Protein AF-A0A7S2MEL2-F1 (afdb_monomer_lite)

Structure (mmCIF, N/CA/C/O backbone):
data_AF-A0A7S2MEL2-F1
#
_entry.id   AF-A0A7S2MEL2-F1
#
loop_
_atom_site.group_PDB
_atom_site.id
_atom_site.type_symbol
_atom_site.label_atom_id
_atom_site.label_alt_id
_atom_site.label_comp_id
_atom_site.label_asym_id
_atom_site.label_entity_id
_atom_site.label_seq_id
_atom_site.pdbx_PDB_ins_code
_atom_site.Cartn_x
_atom_site.Cartn_y
_atom_site.Cartn_z
_atom_site.occupancy
_atom_site.B_iso_or_equiv
_atom_site.auth_seq_id
_atom_site.auth_comp_id
_atom_site.auth_asym_id
_atom_site.auth_atom_id
_atom_site.pdbx_PDB_model_num
ATOM 1 N N . MET A 1 1 ? -8.161 26.810 45.205 1.00 41.50 1 MET A N 1
ATOM 2 C CA . MET A 1 1 ? -8.525 27.181 43.823 1.00 41.50 1 MET A CA 1
ATOM 3 C C . MET A 1 1 ? -8.474 25.906 43.013 1.00 41.50 1 MET A C 1
ATOM 5 O O . MET A 1 1 ? -7.417 25.295 42.938 1.00 41.50 1 MET A O 1
ATOM 9 N N . SER A 1 2 ? -9.648 25.417 42.617 1.00 38.62 2 SER A N 1
ATOM 10 C CA . SER A 1 2 ? -9.821 24.084 42.044 1.00 38.62 2 SER A CA 1
ATOM 11 C C . SER A 1 2 ? -9.332 24.041 40.600 1.00 38.62 2 SER A C 1
ATOM 13 O O . SER A 1 2 ? -9.558 24.975 39.837 1.00 38.62 2 SER A O 1
ATOM 15 N N . SER A 1 3 ? -8.670 22.932 40.288 1.00 46.28 3 SER A N 1
ATOM 16 C CA . SER A 1 3 ? -8.251 22.460 38.971 1.00 46.28 3 SER A CA 1
ATOM 17 C C . SER A 1 3 ? -9.389 22.470 37.943 1.00 46.28 3 SER A C 1
ATOM 19 O O . SER A 1 3 ? -10.530 22.160 38.283 1.00 46.28 3 SER A O 1
ATOM 21 N N . SER A 1 4 ? -9.042 22.737 36.683 1.00 41.25 4 SER A N 1
ATOM 22 C CA . SER A 1 4 ? -9.768 22.215 35.526 1.00 41.25 4 SER A CA 1
ATOM 23 C C . SER A 1 4 ? -8.778 21.972 34.386 1.00 41.25 4 SER A C 1
ATOM 25 O O . SER A 1 4 ? -8.599 22.815 33.511 1.00 41.25 4 SER A O 1
ATOM 27 N N . SER A 1 5 ? -8.107 20.817 34.407 1.00 45.72 5 SER A N 1
ATOM 28 C CA . SER A 1 5 ? -7.562 20.229 33.179 1.00 45.72 5 SER A CA 1
ATOM 29 C C . SER A 1 5 ? -8.739 19.826 32.299 1.00 45.72 5 SER A C 1
ATOM 31 O O . SER A 1 5 ? -9.483 18.909 32.646 1.00 45.72 5 SER A O 1
ATOM 33 N N . ALA A 1 6 ? -8.908 20.517 31.174 1.00 42.31 6 ALA A N 1
ATOM 34 C CA . ALA A 1 6 ? -9.742 20.036 30.088 1.00 42.31 6 ALA A CA 1
ATOM 35 C C . ALA A 1 6 ? -9.120 18.729 29.576 1.00 42.31 6 ALA A C 1
ATOM 37 O O . ALA A 1 6 ? -8.010 18.730 29.049 1.00 42.31 6 ALA A O 1
ATOM 38 N N . LYS A 1 7 ? -9.795 17.604 29.815 1.00 43.16 7 LYS A N 1
ATOM 39 C CA . LYS A 1 7 ? -9.545 16.379 29.061 1.00 43.16 7 LYS A CA 1
ATOM 40 C C . LYS A 1 7 ? -10.184 16.598 27.697 1.00 43.16 7 LYS A C 1
ATOM 42 O O . LYS A 1 7 ? -11.394 16.800 27.638 1.00 43.16 7 LYS A O 1
ATOM 47 N N . GLU A 1 8 ? -9.375 16.610 26.646 1.00 47.72 8 GLU A N 1
ATOM 48 C CA . GLU A 1 8 ? -9.876 16.463 25.283 1.00 47.72 8 GLU A CA 1
ATOM 49 C C . GLU A 1 8 ? -10.659 15.149 25.215 1.00 47.72 8 GLU A C 1
ATOM 51 O O . GLU A 1 8 ? -10.153 14.079 25.560 1.00 47.72 8 GLU A O 1
ATOM 56 N N . GLU A 1 9 ? -11.939 15.254 24.875 1.00 44.69 9 GLU A N 1
ATOM 57 C CA . GLU A 1 9 ? -12.792 14.114 24.570 1.00 44.69 9 GLU A CA 1
ATOM 58 C C . GLU A 1 9 ? -12.298 13.547 23.237 1.00 44.69 9 GLU A C 1
ATOM 60 O O . GLU A 1 9 ? -12.614 14.058 22.164 1.00 44.69 9 GLU A O 1
ATOM 65 N N . GLU A 1 10 ? -11.440 12.534 23.309 1.00 55.59 10 GLU A N 1
ATOM 66 C CA . GLU A 1 10 ? -10.955 11.816 22.138 1.00 55.59 10 GLU A CA 1
ATOM 67 C C . GLU A 1 10 ? -12.157 11.115 21.485 1.00 55.59 10 GLU A C 1
ATOM 69 O O . GLU A 1 10 ? -12.663 10.099 21.966 1.00 55.59 10 GLU A O 1
ATOM 74 N N . SER A 1 11 ? -12.686 11.731 20.424 1.00 60.47 11 SER A N 1
ATOM 75 C CA . SER A 1 11 ? -13.754 11.170 19.601 1.00 60.47 11 SER A CA 1
ATOM 76 C C . SER A 1 11 ? -13.366 9.755 19.181 1.00 60.47 11 SER A C 1
ATOM 78 O O . SER A 1 11 ? -12.344 9.555 18.524 1.00 60.47 11 SER A O 1
ATOM 80 N N . LYS A 1 12 ? -14.183 8.765 19.552 1.00 78.19 12 LYS A N 1
ATOM 81 C CA . LYS A 1 12 ? -13.943 7.356 19.233 1.00 78.19 12 LYS A CA 1
ATOM 82 C C . LYS A 1 12 ? -13.887 7.172 17.710 1.00 78.19 12 LYS A C 1
ATOM 84 O O . LYS A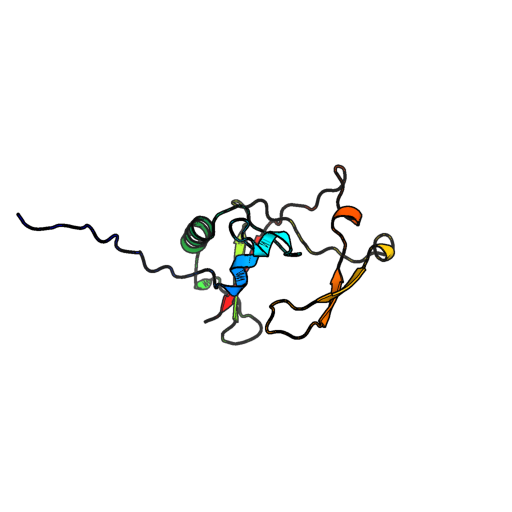 1 12 ? -14.927 7.192 17.054 1.00 78.19 12 LYS A O 1
ATOM 89 N N . LYS A 1 13 ? -12.682 6.996 17.159 1.00 85.44 13 LYS A N 1
ATOM 90 C CA . LYS A 1 13 ? -12.469 6.720 15.731 1.00 85.44 13 LYS A CA 1
ATOM 91 C C . LYS A 1 13 ? -13.051 5.348 15.371 1.00 85.44 13 LYS A C 1
ATOM 93 O O . LYS A 1 13 ? -12.951 4.407 16.159 1.00 85.44 13 LYS A O 1
ATOM 98 N N . ALA A 1 14 ? -13.674 5.245 14.199 1.00 92.31 14 ALA A N 1
ATOM 99 C CA . ALA A 1 14 ? -14.197 3.983 13.677 1.00 92.31 14 ALA A CA 1
ATOM 100 C C . ALA A 1 14 ? -13.072 3.125 13.084 1.00 92.31 14 ALA A C 1
ATOM 102 O O . ALA A 1 14 ? -13.040 1.916 13.297 1.00 92.31 14 ALA A O 1
ATOM 103 N N . LEU A 1 15 ? -12.141 3.768 12.378 1.00 96.19 15 LEU A N 1
ATOM 104 C CA . LEU A 1 15 ? -10.962 3.155 11.782 1.00 96.19 15 LEU A CA 1
ATOM 105 C C . LEU A 1 15 ? -9.695 3.718 12.427 1.00 96.19 15 LEU A C 1
ATOM 107 O O . LEU A 1 15 ? -9.588 4.926 12.643 1.00 96.19 15 LEU A O 1
ATOM 111 N N . VAL A 1 16 ? -8.734 2.842 12.698 1.00 97.19 16 VAL A N 1
ATOM 112 C CA . VAL A 1 16 ? -7.400 3.193 13.198 1.00 97.19 16 VAL A CA 1
ATOM 113 C C . VAL A 1 16 ? -6.346 2.451 12.387 1.00 97.19 16 VAL A C 1
ATOM 115 O O . VAL A 1 16 ? -6.595 1.350 11.891 1.00 97.19 16 VAL A O 1
ATOM 118 N N . VAL A 1 17 ? -5.174 3.053 12.234 1.00 97.75 17 VAL A N 1
ATOM 119 C CA . VAL A 1 17 ? -4.037 2.439 11.556 1.00 97.75 17 VAL A CA 1
ATOM 120 C C . VAL A 1 17 ? -3.350 1.491 12.534 1.00 97.75 17 VAL A C 1
ATOM 122 O O . VAL A 1 17 ? -2.808 1.902 13.558 1.00 97.75 17 VAL A O 1
ATOM 125 N N . ASP A 1 18 ? -3.357 0.201 12.210 1.00 96.75 18 ASP A N 1
ATOM 126 C CA . ASP A 1 18 ? -2.620 -0.801 12.977 1.00 96.75 18 ASP A CA 1
ATOM 127 C C . ASP A 1 18 ? -1.094 -0.584 12.849 1.00 96.75 18 ASP A C 1
ATOM 129 O O . ASP A 1 18 ? -0.620 -0.235 11.760 1.00 96.75 18 ASP A O 1
ATOM 133 N N . PRO A 1 19 ? -0.287 -0.844 13.900 1.00 95.06 19 PRO A N 1
ATOM 134 C CA . PRO A 1 19 ? 1.172 -0.735 13.840 1.00 95.06 19 PRO A CA 1
ATOM 135 C C . PRO A 1 19 ? 1.840 -1.490 12.683 1.00 95.06 19 PRO A C 1
ATOM 137 O O . PRO A 1 19 ? 2.903 -1.084 12.211 1.00 95.06 19 PRO A O 1
ATOM 140 N N . PHE A 1 20 ? 1.228 -2.564 12.177 1.00 92.50 20 PHE A N 1
ATOM 141 C CA . PHE A 1 20 ? 1.687 -3.266 10.979 1.00 92.50 20 PHE A CA 1
ATOM 142 C C . PHE A 1 20 ? 1.763 -2.357 9.743 1.00 92.50 20 PHE A C 1
ATOM 144 O O . PHE A 1 20 ? 2.649 -2.526 8.899 1.00 92.50 20 PHE A O 1
ATOM 151 N N . ALA A 1 21 ? 0.857 -1.384 9.637 1.00 96.25 21 ALA A N 1
ATOM 152 C CA . ALA A 1 21 ? 0.783 -0.438 8.533 1.00 96.25 21 ALA A CA 1
ATOM 153 C C . ALA A 1 21 ? 1.683 0.795 8.728 1.00 96.25 21 ALA A C 1
ATOM 155 O O . ALA A 1 21 ? 1.873 1.543 7.775 1.00 96.25 21 ALA A O 1
ATOM 156 N N . PHE A 1 22 ? 2.316 0.999 9.891 1.00 96.00 22 PHE A N 1
ATOM 157 C CA . PHE A 1 22 ? 3.157 2.185 10.146 1.00 96.00 22 PHE A CA 1
ATOM 158 C C . PHE A 1 22 ? 4.314 2.337 9.153 1.00 96.00 22 PHE A C 1
ATOM 160 O O . PHE A 1 22 ? 4.673 3.451 8.781 1.00 96.00 22 PHE A O 1
ATOM 167 N N . ARG A 1 23 ? 4.851 1.225 8.632 1.00 94.88 23 ARG A N 1
ATOM 168 C CA . ARG A 1 23 ? 5.869 1.239 7.562 1.00 94.88 23 ARG A CA 1
ATOM 169 C C . ARG A 1 23 ? 5.397 1.905 6.261 1.00 94.88 23 ARG A C 1
ATOM 171 O O . ARG A 1 23 ? 6.215 2.181 5.395 1.00 94.88 23 ARG A O 1
ATOM 178 N N . GLN A 1 24 ? 4.097 2.142 6.107 1.00 96.69 24 GLN A N 1
ATOM 179 C CA . GLN A 1 24 ? 3.504 2.826 4.960 1.00 96.69 24 GLN A CA 1
ATOM 180 C C . GLN A 1 24 ? 3.412 4.342 5.151 1.00 96.69 24 GLN A C 1
ATOM 182 O O . GLN A 1 24 ? 2.860 5.007 4.288 1.00 96.69 24 GLN A O 1
ATOM 187 N N . PHE A 1 25 ? 3.928 4.901 6.246 1.00 97.75 25 PHE A N 1
ATOM 188 C CA . PHE A 1 25 ? 3.862 6.334 6.535 1.00 97.75 25 PHE A CA 1
ATOM 189 C C . PHE A 1 25 ? 5.269 6.896 6.712 1.00 97.75 25 PHE A C 1
ATOM 191 O O . PHE A 1 25 ? 6.060 6.362 7.492 1.00 97.75 25 PHE A O 1
ATOM 198 N N . ALA A 1 26 ? 5.579 7.977 5.993 1.00 96.94 26 ALA A N 1
ATOM 199 C CA . ALA A 1 26 ? 6.915 8.573 5.931 1.00 96.94 26 ALA A CA 1
ATOM 200 C C . ALA A 1 26 ? 7.447 9.053 7.294 1.00 96.94 26 ALA A C 1
ATOM 202 O O . ALA A 1 26 ? 8.658 9.148 7.486 1.00 96.94 26 ALA A O 1
ATOM 203 N N . GLU A 1 27 ? 6.557 9.320 8.254 1.00 96.69 27 GLU A N 1
ATOM 204 C CA . GLU A 1 27 ? 6.925 9.679 9.630 1.00 96.69 27 GLU A CA 1
ATOM 205 C C . GLU A 1 27 ? 7.577 8.528 10.420 1.00 96.69 27 GLU A C 1
ATOM 207 O O . GLU A 1 27 ? 8.174 8.761 11.469 1.00 96.69 27 GLU A O 1
ATOM 212 N N . ASN A 1 28 ? 7.509 7.291 9.915 1.00 96.69 28 ASN A N 1
ATOM 213 C CA . ASN A 1 28 ? 8.144 6.125 10.519 1.00 96.69 28 ASN A CA 1
ATOM 214 C C . ASN A 1 28 ? 9.417 5.730 9.764 1.00 96.69 28 ASN A C 1
ATOM 216 O O . ASN A 1 28 ? 9.404 5.551 8.547 1.00 96.69 28 ASN A O 1
ATOM 220 N N . GLU A 1 29 ? 10.507 5.468 10.489 1.00 94.38 29 GLU A N 1
ATOM 221 C CA . GLU A 1 29 ? 11.807 5.090 9.905 1.00 94.38 29 GLU A CA 1
ATOM 222 C C . GLU A 1 29 ? 11.746 3.832 9.022 1.00 94.38 29 GLU A C 1
ATOM 224 O O . GLU A 1 29 ? 12.427 3.758 7.999 1.00 94.38 29 GLU A O 1
ATOM 229 N N . ALA A 1 30 ? 10.880 2.871 9.366 1.00 91.38 30 ALA A N 1
ATOM 230 C CA . ALA A 1 30 ? 10.679 1.640 8.598 1.00 91.38 30 ALA A CA 1
ATOM 231 C C . ALA A 1 30 ? 10.161 1.883 7.165 1.00 91.38 30 ALA A C 1
ATOM 233 O O . ALA A 1 30 ? 10.283 1.002 6.314 1.00 91.38 30 ALA A O 1
ATOM 234 N N . SER A 1 31 ? 9.608 3.067 6.879 1.00 94.12 31 SER A N 1
ATOM 235 C CA . SER A 1 31 ? 9.138 3.431 5.538 1.00 94.12 31 SER A CA 1
ATOM 236 C C . SER A 1 31 ? 10.267 3.619 4.526 1.00 94.12 31 SER A C 1
ATOM 238 O O . SER A 1 31 ? 10.066 3.383 3.337 1.00 94.12 31 SER A O 1
ATOM 240 N N . LYS A 1 32 ? 11.483 3.964 4.975 1.00 92.19 32 LYS A N 1
ATOM 241 C CA . LYS A 1 32 ? 12.631 4.231 4.088 1.00 92.19 32 LYS A CA 1
ATOM 242 C C . LYS A 1 32 ? 13.045 3.018 3.258 1.00 92.19 32 LYS A C 1
ATOM 244 O O . LYS A 1 32 ? 13.583 3.181 2.167 1.00 92.19 32 LYS A O 1
ATOM 249 N N . SER A 1 33 ? 12.809 1.816 3.776 1.00 87.88 33 SER A N 1
ATOM 250 C CA . SER A 1 33 ? 13.081 0.551 3.089 1.00 87.88 33 SER A CA 1
ATOM 251 C C . SER A 1 33 ? 11.813 -0.159 2.616 1.00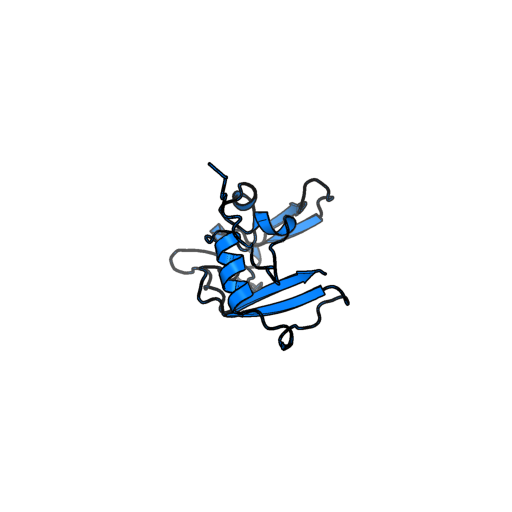 87.88 33 SER A C 1
ATOM 253 O O . SER A 1 33 ? 11.897 -1.296 2.162 1.00 87.88 33 SER A O 1
ATOM 255 N N . TYR A 1 34 ? 10.635 0.459 2.742 1.00 91.00 34 TYR A N 1
ATOM 256 C CA . TYR A 1 34 ? 9.387 -0.170 2.330 1.00 91.00 34 TYR A CA 1
ATOM 257 C C . TYR A 1 34 ? 9.206 -0.062 0.812 1.00 91.00 34 TYR A C 1
ATOM 259 O O . TYR A 1 34 ? 9.133 1.030 0.258 1.00 91.00 34 TYR A O 1
ATOM 267 N N . GLY A 1 35 ? 9.113 -1.207 0.131 1.00 86.62 35 GLY A N 1
ATOM 268 C CA . GLY A 1 35 ? 8.939 -1.262 -1.327 1.00 86.62 35 GLY A CA 1
ATOM 269 C C . GLY A 1 35 ? 7.512 -0.987 -1.822 1.00 86.62 35 GLY A C 1
ATOM 270 O O . GLY A 1 35 ? 7.278 -0.981 -3.028 1.00 86.62 35 GLY A O 1
ATOM 271 N N . GLY A 1 36 ? 6.550 -0.809 -0.911 1.00 91.38 36 GLY A N 1
ATOM 272 C CA . GLY A 1 36 ? 5.149 -0.553 -1.242 1.00 91.38 36 GLY A CA 1
ATOM 273 C C . GLY A 1 36 ? 4.786 0.934 -1.259 1.00 91.38 36 GLY A C 1
ATOM 274 O O . GLY A 1 36 ? 5.634 1.813 -1.377 1.00 91.38 36 GLY A O 1
ATOM 275 N N . THR A 1 37 ? 3.489 1.219 -1.140 1.00 94.56 37 THR A N 1
ATOM 276 C CA . THR A 1 37 ? 2.974 2.591 -1.045 1.00 94.56 37 THR A CA 1
ATOM 277 C C . THR A 1 37 ? 3.381 3.227 0.281 1.00 94.56 37 THR A C 1
ATOM 279 O O . THR A 1 37 ? 3.060 2.682 1.340 1.00 94.56 37 THR A O 1
ATOM 282 N N . VAL A 1 38 ? 4.047 4.381 0.208 1.00 96.00 38 VAL A N 1
ATOM 283 C CA . VAL A 1 38 ? 4.390 5.225 1.358 1.00 96.00 38 VAL A CA 1
ATOM 284 C C . VAL A 1 38 ? 3.634 6.544 1.240 1.00 96.00 38 VAL A C 1
ATOM 286 O O . VAL A 1 38 ? 3.770 7.244 0.241 1.00 96.00 38 VAL A O 1
ATOM 289 N N . PHE A 1 39 ? 2.844 6.869 2.255 1.00 97.06 39 PHE A N 1
ATOM 290 C CA . PHE A 1 39 ? 2.113 8.120 2.384 1.00 97.06 39 PHE A CA 1
ATOM 291 C C . PHE A 1 39 ? 2.991 9.190 3.029 1.00 97.06 39 PHE A C 1
ATOM 293 O O . PHE A 1 39 ? 3.747 8.919 3.965 1.00 97.06 39 PHE A O 1
ATOM 300 N N . THR A 1 40 ? 2.870 10.415 2.527 1.00 96.25 40 THR A N 1
ATOM 301 C CA . THR A 1 40 ? 3.540 11.602 3.074 1.00 96.25 40 THR A CA 1
ATOM 302 C C . THR A 1 40 ? 2.747 12.247 4.213 1.00 96.25 40 THR A C 1
ATOM 304 O O . THR A 1 40 ? 3.341 12.908 5.063 1.00 96.25 40 THR A O 1
ATOM 307 N N . ASN A 1 41 ? 1.429 12.026 4.262 1.00 95.69 41 ASN A N 1
ATOM 308 C CA . ASN A 1 41 ? 0.561 12.412 5.374 1.00 95.69 41 ASN A CA 1
ATOM 309 C C . ASN A 1 41 ? 0.984 11.713 6.678 1.00 95.69 41 ASN A C 1
ATOM 311 O O . ASN A 1 41 ? 1.506 10.595 6.651 1.00 95.69 41 ASN A O 1
ATOM 315 N N . THR A 1 42 ? 0.693 12.341 7.819 1.00 97.62 42 THR A N 1
ATOM 316 C CA . THR A 1 42 ? 0.798 11.660 9.117 1.00 97.62 42 THR A CA 1
ATOM 317 C C . THR A 1 42 ? -0.310 10.616 9.258 1.00 97.62 42 THR A C 1
ATOM 319 O O . THR A 1 42 ? -1.361 10.710 8.614 1.00 97.62 42 THR A O 1
ATOM 322 N N . ILE A 1 43 ? -0.108 9.626 10.126 1.00 98.00 43 ILE A N 1
ATOM 323 C CA . ILE A 1 43 ? -1.134 8.646 10.493 1.00 98.00 43 ILE A CA 1
ATOM 324 C C . ILE A 1 43 ? -2.372 9.362 11.040 1.00 98.00 43 ILE A C 1
ATOM 326 O O . ILE A 1 43 ? -3.489 9.004 10.677 1.00 98.00 43 ILE A O 1
ATOM 330 N N . ALA A 1 44 ? -2.189 10.395 11.868 1.00 97.25 44 ALA A N 1
ATOM 331 C CA . ALA A 1 44 ? -3.297 11.141 12.457 1.00 97.25 44 ALA A CA 1
ATOM 332 C C . ALA A 1 44 ? -4.163 11.829 11.387 1.00 97.25 44 ALA A C 1
ATOM 334 O O . ALA A 1 44 ? -5.384 11.657 11.406 1.00 97.25 44 ALA A O 1
ATOM 335 N N . ASP A 1 45 ? -3.534 12.527 10.433 1.00 97.38 45 ASP A N 1
ATOM 336 C CA . ASP A 1 45 ? -4.233 13.192 9.324 1.00 97.38 45 ASP A CA 1
ATOM 337 C C . ASP A 1 45 ? -4.932 12.170 8.419 1.00 97.38 45 ASP A C 1
ATOM 339 O O . ASP A 1 45 ? -6.068 12.366 7.987 1.00 97.38 45 ASP A O 1
ATOM 343 N N . PHE A 1 46 ? -4.259 11.050 8.137 1.00 97.69 46 PHE A N 1
ATOM 344 C CA . PHE A 1 46 ? -4.819 9.976 7.324 1.00 97.69 46 PHE A CA 1
ATOM 345 C C . PHE A 1 46 ? -6.057 9.366 7.986 1.00 97.69 46 PHE A C 1
ATOM 347 O O . PHE A 1 46 ? -7.095 9.225 7.342 1.00 97.69 46 PHE A O 1
ATOM 354 N N . GLU A 1 47 ? -5.981 9.048 9.280 1.00 97.69 47 GLU A N 1
ATOM 355 C CA . GLU A 1 47 ? -7.122 8.548 10.044 1.00 97.69 47 GLU A CA 1
ATOM 356 C C . GLU A 1 47 ? -8.277 9.547 10.054 1.00 97.69 47 GLU A C 1
ATOM 358 O O . GLU A 1 47 ? -9.417 9.130 9.872 1.00 97.69 47 GLU A O 1
ATOM 363 N N . GLU A 1 48 ? -8.017 10.840 10.254 1.00 97.50 48 GLU A N 1
ATOM 364 C CA . GLU A 1 48 ? -9.060 11.870 10.248 1.00 97.50 48 GLU A CA 1
ATOM 365 C C . GLU A 1 48 ? -9.805 11.903 8.906 1.00 97.50 48 GLU A C 1
ATOM 367 O O . GLU A 1 48 ? -11.033 11.778 8.875 1.00 97.50 48 GLU A O 1
ATOM 372 N N . ILE A 1 49 ? -9.067 11.982 7.794 1.00 96.75 49 ILE A N 1
ATOM 373 C CA . ILE A 1 49 ? -9.640 12.044 6.442 1.00 96.75 49 ILE A CA 1
ATOM 374 C C . ILE A 1 49 ? -10.419 10.767 6.111 1.00 96.75 49 ILE A C 1
ATOM 376 O O . ILE A 1 49 ? -11.526 10.832 5.568 1.00 96.75 49 ILE A O 1
ATOM 380 N N . VAL A 1 50 ? -9.863 9.599 6.441 1.00 97.06 50 VAL A N 1
ATOM 381 C CA . VAL A 1 50 ? -10.497 8.304 6.170 1.00 97.06 50 VAL A CA 1
ATOM 382 C C . VAL A 1 50 ? -11.755 8.118 7.015 1.00 97.06 50 VAL A C 1
ATOM 384 O O . VAL A 1 50 ? -12.782 7.700 6.482 1.00 97.06 50 VAL A O 1
ATOM 387 N N . ASN A 1 51 ? -11.719 8.460 8.307 1.00 97.38 51 ASN A N 1
ATOM 388 C CA . ASN A 1 51 ? -12.892 8.362 9.179 1.00 97.38 51 ASN A CA 1
ATOM 389 C C . ASN A 1 51 ? -14.001 9.332 8.759 1.00 97.38 51 ASN A C 1
ATOM 391 O O . ASN A 1 51 ? -15.171 8.971 8.841 1.00 97.38 51 ASN A O 1
ATOM 395 N N . ALA A 1 52 ? -13.661 10.526 8.263 1.00 96.75 52 ALA A N 1
ATOM 396 C CA . ALA A 1 52 ? -14.647 11.478 7.751 1.00 96.75 52 ALA A CA 1
ATOM 397 C C . ALA A 1 52 ? -15.400 10.961 6.509 1.00 96.75 52 ALA A C 1
ATOM 399 O O . ALA A 1 52 ? -16.529 11.379 6.252 1.00 96.75 52 ALA A O 1
ATOM 400 N N . GLN A 1 53 ? -14.790 10.053 5.742 1.00 96.00 53 GLN A N 1
ATOM 401 C CA . GLN A 1 53 ? -15.391 9.423 4.562 1.00 96.00 53 GLN A CA 1
ATOM 402 C C . GLN A 1 53 ? -15.980 8.035 4.842 1.00 96.00 53 GLN A C 1
ATOM 404 O O . GLN A 1 53 ? -16.644 7.474 3.966 1.00 96.00 53 GLN A O 1
ATOM 409 N N . TYR A 1 54 ? -15.725 7.471 6.026 1.00 96.56 54 TYR A N 1
ATOM 410 C CA . TYR A 1 54 ? -16.069 6.095 6.354 1.00 96.56 54 TYR A CA 1
ATOM 411 C C . TYR A 1 54 ? -17.581 5.856 6.325 1.00 96.56 54 TYR A C 1
ATOM 413 O O . TYR A 1 54 ? -18.370 6.601 6.903 1.00 96.56 54 TYR A O 1
ATOM 421 N N . ASP A 1 55 ? -17.972 4.776 5.653 1.00 95.25 55 ASP A N 1
ATOM 422 C CA . ASP A 1 55 ? -19.358 4.349 5.508 1.00 95.25 55 ASP A CA 1
ATOM 423 C C . ASP A 1 55 ? -19.404 2.821 5.549 1.00 95.25 55 ASP A C 1
ATOM 425 O O . ASP A 1 55 ? -19.003 2.143 4.600 1.00 95.25 55 ASP A O 1
ATOM 429 N N . GLU A 1 56 ? -19.897 2.282 6.664 1.00 94.88 56 GLU A N 1
ATOM 430 C CA . GLU A 1 56 ? -19.976 0.839 6.909 1.00 94.88 56 GLU A CA 1
ATOM 431 C C . GLU A 1 56 ? -20.787 0.107 5.824 1.00 94.88 56 GLU A C 1
ATOM 433 O O . GLU A 1 56 ? -20.487 -1.038 5.491 1.00 94.88 56 GLU A O 1
ATOM 438 N N . SER A 1 57 ? -21.764 0.774 5.195 1.00 96.62 57 SER A N 1
ATOM 439 C CA . SER A 1 57 ? -22.584 0.172 4.135 1.00 96.62 57 SER A CA 1
ATOM 440 C C . SER A 1 57 ? -21.827 -0.067 2.822 1.00 96.62 57 SER A C 1
ATOM 442 O O . SER A 1 57 ? -22.304 -0.809 1.962 1.00 96.62 57 SER A O 1
ATOM 444 N N . LYS A 1 58 ? -20.646 0.544 2.655 1.00 96.81 58 LYS A N 1
ATOM 445 C CA . LYS A 1 58 ? -19.794 0.407 1.463 1.00 96.81 58 LYS A CA 1
ATOM 446 C C . LYS A 1 58 ? -18.697 -0.641 1.618 1.00 96.81 58 LYS A C 1
ATOM 448 O O . LYS A 1 58 ? -17.960 -0.877 0.655 1.00 96.81 58 LYS A O 1
ATOM 453 N N . LEU A 1 59 ? -18.586 -1.267 2.790 1.00 97.38 59 LEU A N 1
ATOM 454 C CA . LEU A 1 59 ? -17.620 -2.331 3.024 1.00 97.38 59 LEU A CA 1
ATOM 455 C C . LEU A 1 59 ? -17.840 -3.498 2.062 1.00 97.38 59 LEU A C 1
ATOM 457 O O . LEU A 1 59 ? -18.962 -3.958 1.860 1.00 97.38 59 LEU A O 1
ATOM 461 N N . GLN A 1 60 ? -16.743 -3.987 1.494 1.00 98.19 60 GLN A N 1
ATOM 462 C CA . GLN A 1 60 ? -16.723 -5.210 0.701 1.00 98.19 60 GLN A CA 1
ATOM 463 C C . GLN A 1 60 ? -16.119 -6.349 1.518 1.00 98.19 60 GLN A C 1
ATOM 465 O O . GLN A 1 60 ? -15.210 -6.141 2.328 1.00 98.19 60 GLN A O 1
ATOM 470 N N . ASP A 1 61 ? -16.619 -7.561 1.294 1.00 98.19 61 ASP A N 1
ATOM 471 C CA . ASP A 1 61 ? -16.065 -8.759 1.913 1.00 98.19 61 ASP A CA 1
ATOM 472 C C . ASP A 1 61 ? -14.666 -9.051 1.361 1.00 98.19 61 ASP A C 1
ATOM 474 O O . ASP A 1 61 ? -14.454 -9.104 0.148 1.00 98.19 61 ASP A O 1
ATOM 478 N N . GLY A 1 62 ? -13.708 -9.242 2.268 1.00 97.69 62 GLY A N 1
ATOM 479 C CA . GLY A 1 62 ? -12.381 -9.744 1.946 1.00 97.69 62 GLY A CA 1
ATOM 480 C C . GLY A 1 62 ? -12.336 -11.270 1.928 1.00 97.69 62 GLY A C 1
ATOM 481 O O . GLY A 1 62 ? -13.343 -11.967 1.817 1.00 97.69 62 GLY A O 1
ATOM 482 N N . TYR A 1 63 ? -11.134 -11.818 2.077 1.00 97.31 63 TYR A N 1
ATOM 483 C CA . TYR A 1 63 ? -10.907 -13.266 1.982 1.00 97.31 63 TYR A CA 1
ATOM 484 C C . TYR A 1 63 ? -11.445 -14.084 3.174 1.00 97.31 63 TYR A C 1
ATOM 486 O O . TYR A 1 63 ? -11.470 -15.313 3.113 1.00 97.31 63 TYR A O 1
ATOM 494 N N . ALA A 1 64 ? -11.823 -13.428 4.274 1.00 97.50 64 ALA A N 1
ATOM 495 C CA . ALA A 1 64 ? -12.276 -14.055 5.513 1.00 97.50 64 ALA A CA 1
ATOM 496 C C . ALA A 1 64 ? -13.308 -13.159 6.223 1.00 97.50 64 ALA A C 1
ATOM 498 O O . ALA A 1 64 ? -13.322 -11.955 5.975 1.00 97.50 64 ALA A O 1
ATOM 499 N N . PRO A 1 65 ? -14.131 -13.692 7.150 1.00 96.81 65 PRO A N 1
ATOM 500 C CA . PRO A 1 65 ? -15.174 -12.908 7.823 1.00 96.81 65 PRO A CA 1
ATOM 501 C C . PRO A 1 65 ? -14.674 -11.655 8.560 1.00 96.81 65 PRO A C 1
ATOM 503 O O . PRO A 1 65 ? -15.410 -10.676 8.650 1.00 96.81 65 PRO A O 1
ATOM 506 N N . PHE A 1 66 ? -13.432 -11.684 9.054 1.00 96.31 66 PHE A N 1
ATOM 507 C CA . PHE A 1 66 ? -12.777 -10.575 9.760 1.00 96.31 66 PHE A CA 1
ATOM 508 C C . PHE A 1 66 ? -12.049 -9.591 8.829 1.00 96.31 66 PHE A C 1
ATOM 510 O O . PHE A 1 66 ? -11.526 -8.592 9.306 1.00 96.31 66 PHE A O 1
ATOM 517 N N . CYS A 1 67 ? -11.958 -9.881 7.526 1.00 98.19 67 CYS A N 1
ATOM 518 C CA . CYS A 1 67 ? -11.256 -9.058 6.544 1.00 98.19 67 CYS A CA 1
ATOM 519 C C . CYS A 1 67 ? -12.278 -8.298 5.697 1.00 98.19 67 CYS A C 1
ATOM 521 O O . CYS A 1 67 ? -13.122 -8.918 5.045 1.00 98.19 67 CYS A O 1
ATOM 523 N N . LYS A 1 68 ? -12.203 -6.966 5.701 1.00 98.25 68 LYS A N 1
ATOM 524 C CA . LYS A 1 68 ? -13.058 -6.084 4.896 1.00 98.25 68 LYS A CA 1
ATOM 525 C C . LYS A 1 68 ? -12.211 -5.149 4.045 1.00 98.25 68 LYS A C 1
ATOM 527 O O . LYS A 1 68 ? -11.075 -4.850 4.395 1.00 98.25 68 LYS A O 1
ATOM 532 N N . HIS A 1 69 ? -12.790 -4.673 2.953 1.00 98.50 69 HIS A N 1
ATOM 533 C CA . HIS A 1 69 ? -12.186 -3.668 2.087 1.00 98.50 69 HIS A CA 1
ATOM 534 C C . HIS A 1 69 ? -13.058 -2.419 2.052 1.00 98.50 69 HIS A C 1
ATOM 536 O O . HIS A 1 69 ? -14.283 -2.510 1.924 1.00 98.50 69 HIS A O 1
ATOM 542 N N . PHE A 1 70 ? -12.425 -1.253 2.133 1.00 98.25 70 PHE A N 1
ATOM 543 C CA . PHE A 1 70 ? -13.075 0.035 1.941 1.00 98.25 70 PHE A CA 1
ATOM 544 C C . PHE A 1 70 ? -12.323 0.831 0.876 1.00 98.25 70 PHE A C 1
ATOM 546 O O . PHE A 1 70 ? -11.186 1.254 1.080 1.00 98.25 70 PHE A O 1
ATOM 553 N N . PHE A 1 71 ? -12.961 1.016 -0.279 1.00 98.12 71 PHE A N 1
ATOM 554 C CA . PHE A 1 71 ? -12.376 1.736 -1.405 1.00 98.12 71 PHE A CA 1
ATOM 555 C C . PHE A 1 71 ? -12.737 3.216 -1.326 1.00 98.12 71 PHE A C 1
ATOM 557 O O . PHE A 1 71 ? -13.914 3.577 -1.387 1.00 98.12 71 PHE A O 1
ATOM 564 N N . ILE A 1 72 ? -11.722 4.073 -1.258 1.00 97.25 72 ILE A N 1
ATOM 565 C CA . ILE A 1 72 ? -11.890 5.530 -1.261 1.00 97.25 72 ILE A CA 1
ATOM 566 C C . ILE A 1 72 ? -11.159 6.153 -2.438 1.00 97.25 72 ILE A C 1
ATOM 568 O O . ILE A 1 72 ? -10.167 5.615 -2.930 1.00 97.25 72 ILE A O 1
ATOM 572 N N . LYS A 1 73 ? -11.655 7.296 -2.909 1.00 97.75 73 LYS A N 1
ATOM 573 C CA . LYS A 1 73 ? -10.958 8.062 -3.939 1.00 97.75 73 LYS A CA 1
ATOM 574 C C . LYS A 1 73 ? -9.668 8.630 -3.347 1.00 97.75 73 LYS A C 1
ATOM 576 O O . LYS A 1 73 ? -9.664 9.130 -2.228 1.00 97.75 73 LYS A O 1
ATOM 581 N N . ASN A 1 74 ? -8.581 8.559 -4.104 1.00 97.56 74 ASN A N 1
ATOM 582 C CA . ASN A 1 74 ? -7.308 9.141 -3.710 1.00 97.56 74 ASN A CA 1
ATOM 583 C C . ASN A 1 74 ? -7.209 10.592 -4.203 1.00 97.56 74 ASN A C 1
ATOM 585 O O . ASN A 1 74 ? -6.588 10.877 -5.224 1.00 97.56 74 ASN A O 1
ATOM 589 N N . ASP A 1 75 ? -7.883 11.507 -3.516 1.00 96.75 75 ASP A N 1
ATOM 590 C CA . ASP A 1 75 ? -7.830 12.949 -3.790 1.00 96.75 75 ASP A CA 1
ATOM 591 C C . ASP A 1 75 ? -7.105 13.752 -2.698 1.00 96.75 75 ASP A C 1
ATOM 593 O O . ASP A 1 75 ? -7.078 14.981 -2.751 1.00 96.75 75 ASP A O 1
ATOM 597 N N . PHE A 1 76 ? -6.472 13.056 -1.750 1.00 97.06 76 PHE A N 1
ATOM 598 C CA . PHE A 1 76 ? -5.796 13.645 -0.591 1.00 97.06 76 PHE A CA 1
ATOM 599 C C . PHE A 1 76 ? -4.365 13.125 -0.360 1.00 97.06 76 PHE A C 1
ATOM 601 O O . PHE A 1 76 ? -3.710 13.572 0.582 1.00 97.06 76 PHE A O 1
ATOM 608 N N . THR A 1 77 ? -3.866 12.212 -1.205 1.00 96.88 77 THR A N 1
ATOM 609 C CA . THR A 1 77 ? -2.471 11.733 -1.169 1.00 96.88 77 THR A CA 1
ATOM 610 C C . THR A 1 77 ? -1.841 11.752 -2.563 1.00 96.88 77 THR A C 1
ATOM 612 O O . THR A 1 77 ? -2.534 11.806 -3.580 1.00 96.88 77 THR A O 1
ATOM 615 N N . ASP A 1 78 ? -0.516 11.652 -2.617 1.00 95.31 78 ASP A N 1
ATOM 616 C CA . ASP A 1 78 ? 0.279 11.475 -3.835 1.00 95.31 78 ASP A CA 1
ATOM 617 C C . ASP A 1 78 ? 0.639 10.002 -4.115 1.00 95.31 78 ASP A C 1
ATOM 619 O O . ASP A 1 78 ? 1.505 9.716 -4.946 1.00 95.31 78 ASP A O 1
ATOM 623 N N . ALA A 1 79 ? -0.038 9.053 -3.452 1.00 95.94 79 ALA A N 1
ATOM 624 C CA . ALA A 1 79 ? 0.221 7.624 -3.593 1.00 95.94 79 ALA A CA 1
ATOM 625 C C . ALA A 1 79 ? 0.159 7.168 -5.059 1.00 95.94 79 ALA A C 1
ATOM 627 O O . ALA A 1 79 ? -0.863 7.287 -5.737 1.00 95.94 79 ALA A O 1
ATOM 628 N N . GLN A 1 80 ? 1.268 6.611 -5.541 1.00 94.25 80 GLN A N 1
ATOM 629 C CA . GLN A 1 80 ? 1.396 6.096 -6.900 1.00 94.25 80 GLN A CA 1
ATOM 630 C C . GLN A 1 80 ? 0.968 4.632 -6.987 1.00 94.25 80 GLN A C 1
ATOM 632 O O . GLN A 1 80 ? 1.067 3.874 -6.019 1.00 94.25 80 GLN A O 1
ATOM 637 N N . VAL A 1 81 ? 0.539 4.219 -8.179 1.00 93.38 81 VAL A N 1
ATOM 638 C CA . VAL A 1 81 ? 0.338 2.802 -8.491 1.00 93.38 81 VAL A CA 1
ATOM 639 C C . VAL A 1 81 ? 1.680 2.081 -8.370 1.00 93.38 81 VAL A C 1
ATOM 641 O O . VAL A 1 81 ? 2.647 2.436 -9.038 1.00 93.38 81 VAL A O 1
ATOM 644 N N . ASN A 1 82 ? 1.737 1.058 -7.523 1.00 90.38 82 ASN A N 1
ATOM 645 C CA . ASN A 1 82 ? 2.946 0.287 -7.217 1.00 90.38 82 ASN A CA 1
ATOM 646 C C . ASN A 1 82 ? 2.929 -1.129 -7.825 1.00 90.38 82 ASN A C 1
ATOM 648 O O . ASN A 1 82 ? 3.718 -1.988 -7.435 1.00 90.38 82 ASN A O 1
ATOM 652 N N . ILE A 1 83 ? 2.029 -1.373 -8.779 1.00 92.88 83 ILE A N 1
ATOM 653 C CA . ILE A 1 83 ? 1.892 -2.635 -9.507 1.00 92.88 83 ILE A CA 1
ATOM 654 C C . ILE A 1 83 ? 1.984 -2.326 -10.999 1.00 92.88 83 ILE A C 1
ATOM 656 O O . ILE A 1 83 ? 1.287 -1.447 -11.500 1.00 92.88 83 ILE A O 1
ATOM 660 N N . LEU A 1 84 ? 2.835 -3.064 -11.709 1.00 93.44 84 LEU A N 1
ATOM 661 C CA . LEU A 1 84 ? 3.004 -2.951 -13.155 1.00 93.44 84 LEU A CA 1
ATOM 662 C C . LEU A 1 84 ? 2.690 -4.287 -13.820 1.00 93.44 84 LEU A C 1
ATOM 664 O O . LEU A 1 84 ? 3.068 -5.347 -13.316 1.00 93.44 84 LEU A O 1
ATOM 668 N N . GLU A 1 85 ? 2.019 -4.226 -14.968 1.00 95.25 85 GLU A N 1
ATOM 669 C CA . GLU A 1 85 ? 1.863 -5.384 -15.843 1.00 95.25 85 GLU A CA 1
ATOM 670 C C . GLU A 1 85 ? 3.240 -5.849 -16.331 1.00 95.25 85 GLU A C 1
ATOM 672 O O . GLU A 1 85 ? 4.081 -5.037 -16.723 1.00 95.25 85 GLU A O 1
ATOM 677 N N . ILE A 1 86 ? 3.476 -7.162 -16.303 1.00 96.69 86 ILE A N 1
ATOM 678 C CA . ILE A 1 86 ? 4.692 -7.748 -16.868 1.00 96.69 86 ILE A CA 1
ATOM 679 C C . ILE A 1 86 ? 4.465 -7.926 -18.368 1.00 96.69 86 ILE A C 1
ATOM 681 O O . ILE A 1 86 ? 3.605 -8.701 -18.786 1.00 96.69 86 ILE A O 1
ATOM 685 N N . THR A 1 87 ? 5.263 -7.229 -19.165 1.00 96.56 87 THR A N 1
ATOM 686 C CA . THR A 1 87 ? 5.271 -7.300 -20.625 1.00 96.56 87 THR A CA 1
ATOM 687 C C . THR A 1 87 ? 6.614 -7.845 -21.106 1.00 96.56 87 THR A C 1
ATOM 689 O O . THR A 1 87 ? 7.577 -7.931 -20.344 1.00 96.56 87 THR A O 1
ATOM 692 N N . LYS A 1 88 ? 6.723 -8.195 -22.391 1.00 97.75 88 LYS A N 1
ATOM 693 C CA . LYS A 1 88 ? 7.993 -8.688 -22.957 1.00 97.75 88 LYS A CA 1
ATOM 694 C C . LYS A 1 88 ? 9.117 -7.656 -22.862 1.00 97.75 88 LYS A C 1
ATOM 696 O O . LYS A 1 88 ? 10.283 -8.017 -22.765 1.00 97.75 88 LYS A O 1
ATOM 701 N N . GLU A 1 89 ? 8.764 -6.377 -22.914 1.00 95.25 89 GLU A N 1
ATOM 702 C CA . GLU A 1 89 ? 9.698 -5.256 -22.894 1.00 95.25 89 GLU A CA 1
ATOM 703 C C . GLU A 1 89 ? 10.270 -5.017 -21.494 1.00 95.25 89 GLU A C 1
ATOM 705 O O . GLU A 1 89 ? 11.427 -4.620 -21.376 1.00 95.25 89 GLU A O 1
ATOM 710 N N . ASN A 1 90 ? 9.481 -5.264 -20.440 1.00 95.31 90 ASN A N 1
ATOM 711 C CA . ASN A 1 90 ? 9.900 -5.008 -19.063 1.00 95.31 90 ASN A CA 1
ATOM 712 C C . ASN A 1 90 ? 10.304 -6.271 -18.286 1.00 95.31 90 ASN A C 1
ATOM 714 O O . ASN A 1 90 ? 10.974 -6.136 -17.269 1.00 95.31 90 ASN A O 1
ATOM 718 N N . GLU A 1 91 ? 9.992 -7.484 -18.757 1.00 97.31 91 GLU A N 1
ATOM 719 C CA . GLU A 1 91 ? 10.276 -8.746 -18.051 1.00 97.31 91 GLU A CA 1
ATOM 720 C C . GLU A 1 91 ? 11.741 -8.858 -17.580 1.00 97.31 91 GLU A C 1
ATOM 722 O O . GLU A 1 91 ? 12.003 -9.276 -16.451 1.00 97.31 91 GLU A O 1
ATOM 727 N N . GLY A 1 92 ? 12.702 -8.396 -18.391 1.00 97.38 92 GLY A N 1
ATOM 728 C CA . GLY A 1 92 ? 14.133 -8.387 -18.047 1.00 97.38 92 GLY A CA 1
ATOM 729 C C . GLY A 1 92 ? 14.526 -7.466 -16.875 1.00 97.38 92 GLY A C 1
ATOM 730 O O . GLY A 1 92 ? 15.638 -7.561 -16.342 1.00 97.38 92 GLY A O 1
ATOM 731 N N . PHE A 1 93 ? 13.636 -6.574 -16.441 1.00 97.25 93 PHE A N 1
ATOM 732 C CA . PHE A 1 93 ? 13.852 -5.680 -15.300 1.00 97.25 93 PHE A CA 1
ATOM 733 C C . PHE A 1 93 ? 13.476 -6.310 -13.962 1.00 97.25 93 PHE A C 1
ATOM 735 O O . PHE A 1 93 ? 13.865 -5.779 -12.922 1.00 97.25 93 PHE A O 1
ATOM 742 N N . LEU A 1 94 ? 12.784 -7.452 -13.958 1.00 97.88 94 LEU A N 1
ATOM 743 C CA . LEU A 1 94 ? 12.435 -8.139 -12.721 1.00 97.88 94 LEU A CA 1
ATOM 744 C C . LEU A 1 94 ? 13.691 -8.513 -11.925 1.00 97.88 94 LEU A C 1
ATOM 746 O O . LEU A 1 94 ? 14.714 -8.950 -12.464 1.00 97.88 94 LEU A O 1
ATOM 750 N N . ARG A 1 95 ? 13.608 -8.337 -10.611 1.00 97.44 95 ARG A N 1
ATOM 751 C CA . ARG A 1 95 ? 14.578 -8.839 -9.638 1.00 97.44 95 ARG A CA 1
ATOM 752 C C . ARG A 1 95 ? 13.865 -9.751 -8.663 1.00 97.44 95 ARG A C 1
ATOM 754 O O . ARG A 1 95 ? 12.670 -9.589 -8.427 1.00 97.44 95 ARG A O 1
ATOM 761 N N . CYS A 1 96 ? 14.615 -10.692 -8.103 1.00 97.56 96 CYS A N 1
ATOM 762 C CA . CYS A 1 96 ? 14.121 -11.596 -7.080 1.00 97.56 96 CYS A CA 1
ATOM 763 C C . CYS A 1 96 ? 15.084 -11.616 -5.896 1.00 97.56 96 CYS A C 1
ATOM 765 O O . CYS A 1 96 ? 16.300 -11.616 -6.090 1.00 97.56 96 CYS A O 1
ATOM 767 N N . HIS A 1 97 ? 14.549 -11.694 -4.684 1.00 95.06 97 HIS A N 1
ATOM 768 C CA . HIS A 1 97 ? 15.326 -11.966 -3.478 1.00 95.06 97 HIS A CA 1
ATOM 769 C C . HIS A 1 97 ? 14.448 -12.616 -2.409 1.00 95.06 97 HIS A C 1
ATOM 771 O O . HIS A 1 97 ? 13.222 -12.605 -2.511 1.00 95.06 97 HIS A O 1
ATOM 777 N N . TYR A 1 98 ? 15.071 -13.152 -1.363 1.00 96.44 98 TYR A N 1
ATOM 778 C CA . TYR A 1 98 ? 14.353 -13.586 -0.170 1.00 96.44 98 TYR A CA 1
ATOM 779 C C . TYR A 1 98 ? 14.120 -12.396 0.766 1.00 96.44 98 TYR A C 1
ATOM 781 O O . TYR A 1 98 ? 15.081 -11.753 1.177 1.00 96.44 98 TYR A O 1
ATOM 789 N N . GLU A 1 99 ? 12.862 -12.116 1.104 1.00 92.44 99 GLU A N 1
ATOM 790 C CA . GLU A 1 99 ? 12.459 -10.983 1.947 1.00 92.44 99 GLU A CA 1
ATOM 791 C C . GLU A 1 99 ? 11.495 -11.418 3.046 1.00 92.44 99 GLU A C 1
ATOM 793 O O . GLU A 1 99 ? 10.567 -12.185 2.791 1.00 92.44 99 GLU A O 1
ATOM 798 N N . ALA A 1 100 ? 11.691 -10.910 4.261 1.00 91.88 100 ALA A N 1
ATOM 799 C CA . ALA A 1 100 ? 10.720 -11.024 5.344 1.00 91.88 100 ALA A CA 1
ATOM 800 C C . ALA A 1 100 ? 9.992 -9.685 5.518 1.00 91.88 100 ALA A C 1
ATOM 802 O O . ALA A 1 100 ? 10.622 -8.631 5.475 1.00 91.88 100 ALA A O 1
ATOM 803 N N . ARG A 1 101 ? 8.674 -9.705 5.758 1.00 87.88 101 ARG A N 1
ATOM 804 C CA . ARG A 1 101 ? 7.894 -8.460 5.933 1.00 87.88 101 ARG A CA 1
ATOM 805 C C . ARG A 1 101 ? 8.089 -7.846 7.318 1.00 87.88 101 ARG A C 1
ATOM 807 O O . ARG A 1 101 ? 7.837 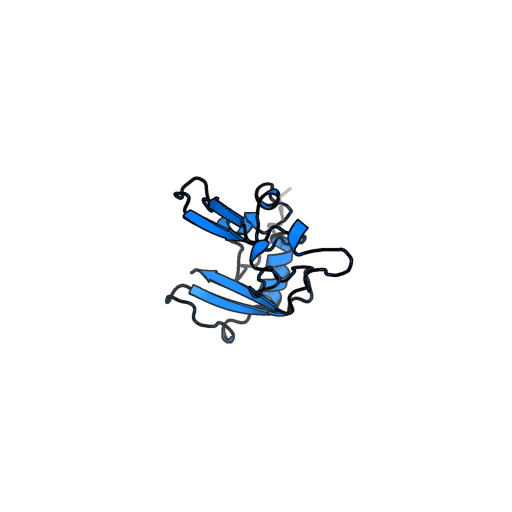-6.658 7.510 1.00 87.88 101 ARG A O 1
ATOM 814 N N . THR A 1 102 ? 8.463 -8.674 8.291 1.00 85.19 102 THR A N 1
ATOM 815 C CA . THR A 1 102 ? 8.810 -8.291 9.663 1.00 85.19 102 THR A CA 1
ATOM 816 C C . THR A 1 102 ? 9.955 -9.179 10.148 1.00 85.19 102 THR A C 1
ATOM 818 O O . THR A 1 102 ? 10.140 -10.280 9.635 1.00 85.19 102 THR A O 1
ATOM 821 N N . GLU A 1 103 ? 10.675 -8.756 11.187 1.00 87.75 103 GLU A N 1
ATOM 822 C CA . GLU A 1 103 ? 11.762 -9.545 11.795 1.00 87.75 103 GLU A CA 1
ATOM 823 C C . GLU A 1 103 ? 11.300 -10.894 12.378 1.00 87.75 103 GLU A C 1
ATOM 825 O O . GLU A 1 103 ? 12.112 -11.783 12.619 1.00 87.75 103 GLU A O 1
ATOM 830 N N . LYS A 1 104 ? 9.991 -11.053 12.621 1.00 91.75 104 LYS A N 1
ATOM 831 C CA . LYS A 1 104 ? 9.391 -12.271 13.185 1.00 91.75 104 LYS A CA 1
ATOM 832 C C . LYS A 1 104 ? 9.012 -13.303 12.119 1.00 91.75 104 LYS A C 1
ATOM 834 O O . LYS A 1 104 ? 8.613 -14.411 12.469 1.00 91.75 104 LYS A O 1
ATOM 839 N N . GLU A 1 105 ? 9.080 -12.942 10.841 1.00 92.50 105 GLU A N 1
ATOM 840 C CA . GLU A 1 105 ? 8.703 -13.808 9.726 1.00 92.50 105 GLU A CA 1
ATOM 841 C C . GLU A 1 105 ? 9.934 -14.413 9.046 1.00 92.50 105 GLU A C 1
ATOM 843 O O . GLU A 1 105 ? 10.998 -13.800 8.985 1.00 92.50 105 GLU A O 1
ATOM 848 N N . LEU A 1 106 ? 9.784 -15.621 8.498 1.00 97.12 106 LEU A N 1
ATOM 849 C CA . LEU A 1 106 ? 10.817 -16.206 7.647 1.00 97.12 106 LEU A CA 1
ATOM 850 C C . LEU A 1 106 ? 10.822 -15.516 6.273 1.00 97.12 106 LEU A C 1
ATOM 852 O O . LEU A 1 106 ? 9.743 -15.274 5.725 1.00 97.12 106 LEU A O 1
ATOM 856 N N . PRO A 1 107 ? 12.003 -15.247 5.685 1.00 96.19 107 PRO A N 1
ATOM 857 C CA . PRO A 1 107 ? 12.087 -14.694 4.345 1.00 96.19 107 PRO A CA 1
ATOM 858 C C . PRO A 1 107 ? 11.448 -15.607 3.298 1.00 96.19 107 PRO A C 1
ATOM 860 O O . PRO A 1 107 ? 11.682 -16.818 3.285 1.00 96.19 107 PRO A O 1
ATOM 863 N N . VAL A 1 108 ? 10.697 -15.015 2.375 1.00 97.38 108 VAL A N 1
ATOM 864 C CA . VAL A 1 108 ? 10.081 -15.700 1.235 1.00 97.38 108 VAL A CA 1
ATOM 865 C C . VAL A 1 108 ? 10.634 -15.157 -0.076 1.00 97.38 108 VAL A C 1
ATOM 867 O O . VAL A 1 108 ? 11.087 -14.017 -0.138 1.00 97.38 108 VAL A O 1
ATOM 870 N N . LEU A 1 109 ? 10.624 -15.978 -1.129 1.00 98.06 109 LEU A N 1
ATOM 871 C CA . LEU A 1 109 ? 11.050 -15.541 -2.456 1.00 98.06 109 LEU A CA 1
ATOM 872 C C . LEU A 1 109 ? 10.053 -14.514 -3.012 1.00 98.06 109 LEU A C 1
ATOM 874 O O . LEU A 1 109 ? 8.916 -14.857 -3.334 1.00 98.06 109 LEU A O 1
ATOM 878 N N . THR A 1 110 ? 10.512 -13.280 -3.174 1.00 95.81 110 THR A N 1
ATOM 879 C CA . THR A 1 110 ? 9.753 -12.157 -3.730 1.00 95.81 110 THR A CA 1
ATOM 880 C C . THR A 1 110 ? 10.332 -11.774 -5.085 1.00 95.81 110 THR A C 1
ATOM 882 O O . THR A 1 110 ? 11.540 -11.894 -5.298 1.00 95.81 110 THR A O 1
ATOM 885 N N . ARG A 1 111 ? 9.481 -11.285 -5.995 1.00 96.62 111 ARG A N 1
ATOM 886 C CA . ARG A 1 111 ? 9.894 -10.624 -7.240 1.00 96.62 111 ARG A CA 1
ATOM 887 C C . ARG A 1 111 ? 9.328 -9.212 -7.309 1.00 96.62 111 ARG A C 1
ATOM 889 O O . ARG A 1 111 ? 8.206 -8.990 -6.864 1.00 96.62 111 ARG A O 1
ATOM 896 N N . TYR A 1 112 ? 10.073 -8.291 -7.899 1.00 96.12 112 TYR A N 1
ATOM 897 C CA . TYR A 1 112 ? 9.676 -6.889 -8.004 1.00 96.12 112 TYR A CA 1
ATOM 898 C C . TYR A 1 112 ? 10.381 -6.200 -9.175 1.00 96.12 1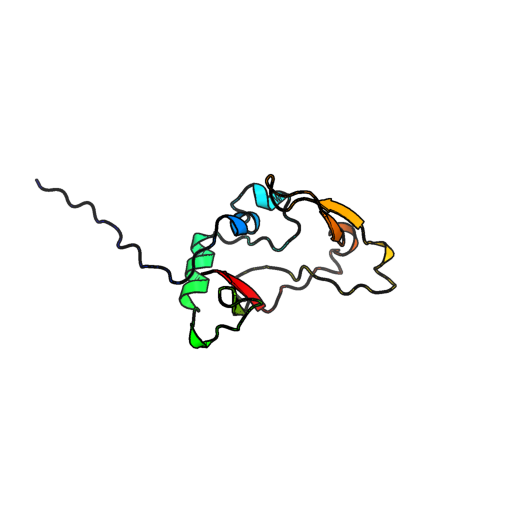12 TYR A C 1
ATOM 900 O O . TYR A 1 112 ? 11.389 -6.691 -9.693 1.00 96.12 112 TYR A O 1
ATOM 908 N N . PHE A 1 113 ? 9.850 -5.046 -9.573 1.00 96.06 113 PHE A N 1
ATOM 909 C CA . PHE A 1 113 ? 10.538 -4.104 -10.448 1.00 96.06 113 PHE A CA 1
ATOM 910 C C . PHE A 1 113 ? 11.304 -3.084 -9.598 1.00 96.06 113 PHE A C 1
ATOM 912 O O . PHE A 1 113 ? 10.674 -2.367 -8.818 1.00 96.06 113 PHE A O 1
ATOM 919 N N . PRO A 1 114 ? 12.638 -2.980 -9.722 1.00 94.00 114 PRO A N 1
ATOM 920 C CA . PRO A 1 114 ? 13.380 -1.873 -9.130 1.00 94.00 114 PRO A CA 1
ATOM 921 C C . PRO A 1 114 ? 12.896 -0.541 -9.709 1.00 94.00 114 PRO A C 1
ATOM 923 O O . PRO A 1 114 ? 12.782 -0.399 -10.929 1.00 94.00 114 PRO A O 1
ATOM 926 N N . LYS A 1 115 ? 12.596 0.428 -8.836 1.00 91.12 115 LYS A N 1
ATOM 927 C CA . LYS A 1 115 ? 11.996 1.715 -9.221 1.00 91.12 115 LYS A CA 1
ATOM 928 C C . LYS A 1 115 ? 12.820 2.441 -10.290 1.00 91.12 115 LYS A C 1
AT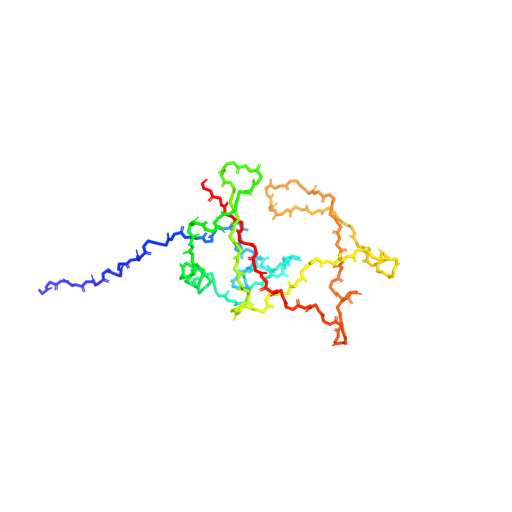OM 930 O O . LYS A 1 115 ? 12.254 2.970 -11.235 1.00 91.12 115 LYS A O 1
ATOM 935 N N . ASP A 1 116 ? 14.140 2.414 -10.171 1.00 92.19 116 ASP A N 1
ATOM 936 C CA . ASP A 1 116 ? 15.100 3.028 -11.093 1.00 92.19 116 ASP A CA 1
ATOM 937 C C . ASP A 1 116 ? 15.112 2.410 -12.503 1.00 92.19 116 ASP A C 1
ATOM 939 O O . ASP A 1 116 ? 15.565 3.056 -13.444 1.00 92.19 116 ASP A O 1
ATOM 943 N N . LEU A 1 117 ? 14.594 1.187 -12.672 1.00 94.06 117 LEU A N 1
ATOM 944 C CA . LEU A 1 117 ? 14.514 0.519 -13.976 1.00 94.06 117 LEU A CA 1
ATOM 945 C C . LEU A 1 117 ? 13.183 0.744 -14.700 1.00 94.06 117 LEU A C 1
ATOM 947 O O . LEU A 1 117 ? 13.118 0.561 -15.914 1.00 94.06 117 LEU A O 1
ATOM 951 N N . VAL A 1 118 ? 12.121 1.106 -13.975 1.00 92.06 118 VAL A N 1
ATOM 952 C CA . VAL A 1 118 ? 10.765 1.252 -14.542 1.00 92.06 118 VAL A CA 1
ATOM 953 C C . VAL A 1 118 ? 10.211 2.672 -14.464 1.00 92.06 118 VAL A C 1
ATOM 955 O O . VAL A 1 118 ? 9.247 2.986 -15.162 1.00 92.06 118 VAL A O 1
ATOM 958 N N . VAL A 1 119 ? 10.829 3.541 -13.663 1.00 90.56 119 VAL A N 1
ATOM 959 C CA . VAL A 1 119 ? 10.430 4.939 -13.485 1.00 90.56 119 VAL A CA 1
ATOM 960 C C . VAL A 1 119 ? 11.518 5.859 -14.020 1.00 90.56 119 VAL A C 1
ATOM 962 O O . VAL A 1 119 ? 12.688 5.732 -13.671 1.00 90.56 119 VAL A O 1
ATOM 965 N N . SER A 1 120 ? 11.121 6.826 -14.841 1.00 89.12 120 SER A N 1
ATOM 966 C CA . SER A 1 120 ? 11.993 7.907 -15.312 1.00 89.12 120 SER A CA 1
ATOM 967 C C . SER A 1 120 ? 11.229 9.229 -15.332 1.00 89.12 120 SER A C 1
ATOM 969 O O . SER A 1 120 ? 10.008 9.237 -15.191 1.00 89.12 120 SER A O 1
ATOM 971 N N . GLU A 1 121 ? 11.921 10.351 -15.538 1.00 87.00 121 GLU A N 1
ATOM 972 C CA . GLU A 1 121 ? 11.264 11.663 -15.653 1.00 87.00 121 GLU A CA 1
ATOM 973 C C . GLU A 1 121 ? 10.219 11.702 -16.779 1.00 87.00 121 GLU A C 1
ATOM 975 O O . GLU A 1 121 ? 9.175 12.334 -16.635 1.00 87.00 121 GLU A O 1
ATOM 980 N N . SER A 1 122 ? 10.465 10.989 -17.884 1.00 86.94 122 SER A N 1
ATOM 981 C CA . SER A 1 122 ? 9.534 10.879 -19.012 1.00 86.94 122 SER A CA 1
ATOM 982 C C . SER A 1 122 ? 8.496 9.762 -18.854 1.00 86.94 122 SER A C 1
ATOM 984 O O . SER A 1 122 ? 7.570 9.686 -19.659 1.00 86.94 122 SER A O 1
ATOM 986 N N . ASN A 1 123 ? 8.629 8.908 -17.835 1.00 87.25 123 ASN A N 1
ATOM 987 C CA . ASN A 1 123 ? 7.710 7.810 -17.538 1.00 87.25 123 ASN A CA 1
ATOM 988 C C . ASN A 1 123 ? 7.526 7.644 -16.015 1.00 87.25 123 ASN A C 1
ATOM 990 O O . ASN A 1 123 ? 8.052 6.685 -15.435 1.00 87.25 123 ASN A O 1
ATOM 994 N N . PRO A 1 124 ? 6.848 8.592 -15.338 1.00 90.94 124 PRO A N 1
ATOM 995 C CA . PRO A 1 124 ? 6.528 8.461 -13.924 1.00 90.94 124 PRO A CA 1
ATOM 996 C C . PRO A 1 124 ? 5.417 7.424 -13.704 1.00 90.94 124 PRO A C 1
ATOM 998 O O . PRO A 1 124 ? 4.574 7.203 -14.574 1.00 90.94 124 PRO A O 1
ATOM 1001 N N . LEU A 1 125 ? 5.362 6.831 -12.508 1.00 92.00 125 LEU A N 1
ATOM 1002 C CA . LEU A 1 125 ? 4.196 6.040 -12.108 1.00 92.00 125 LEU A CA 1
ATOM 1003 C C . LEU A 1 125 ? 2.985 6.969 -11.929 1.00 92.00 125 LEU A C 1
ATOM 1005 O O . LEU A 1 125 ? 3.123 8.034 -11.315 1.00 92.00 125 LEU A O 1
ATOM 1009 N N . PRO A 1 126 ? 1.798 6.593 -12.431 1.00 93.12 126 PRO A N 1
ATOM 1010 C CA . PRO A 1 126 ? 0.605 7.403 -12.251 1.00 93.12 126 PRO A CA 1
ATOM 1011 C C . PRO A 1 126 ? 0.196 7.435 -10.775 1.00 93.12 126 PRO A C 1
ATOM 1013 O O . PRO A 1 126 ? 0.332 6.441 -10.056 1.00 93.12 126 PRO A O 1
ATOM 1016 N N . VAL A 1 127 ? -0.352 8.569 -10.335 1.00 95.69 127 VAL A N 1
ATOM 1017 C CA . VAL A 1 127 ? -1.047 8.659 -9.044 1.00 95.69 127 VAL A CA 1
ATOM 1018 C C . VAL A 1 127 ? -2.262 7.732 -9.093 1.00 95.69 127 VAL A C 1
ATOM 1020 O O . VAL A 1 127 ? -3.029 7.749 -10.061 1.00 95.69 127 VAL A O 1
ATOM 1023 N N . ALA A 1 128 ? -2.420 6.891 -8.074 1.00 97.12 128 ALA A N 1
ATOM 1024 C CA . ALA A 1 128 ? -3.533 5.959 -7.983 1.00 97.12 128 ALA A CA 1
ATOM 1025 C C . ALA A 1 128 ? -4.851 6.733 -7.875 1.00 97.12 128 ALA A C 1
ATOM 1027 O O . ALA A 1 128 ? -4.922 7.724 -7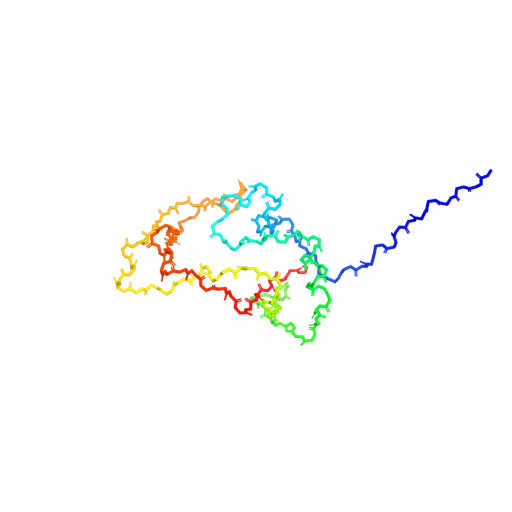.159 1.00 97.12 128 ALA A O 1
ATOM 1028 N N . THR A 1 129 ? -5.905 6.289 -8.566 1.00 97.75 129 THR A N 1
ATOM 1029 C CA . THR A 1 129 ? -7.233 6.934 -8.497 1.00 97.75 129 THR A CA 1
ATOM 1030 C C . THR A 1 129 ? -7.986 6.587 -7.213 1.00 97.75 129 THR A C 1
ATOM 1032 O O . THR A 1 129 ? -8.798 7.378 -6.735 1.00 97.75 129 THR A O 1
ATOM 1035 N N . TYR A 1 130 ? -7.710 5.411 -6.651 1.00 97.62 130 TYR A N 1
ATOM 1036 C CA . TYR A 1 130 ? -8.349 4.890 -5.450 1.00 97.62 130 TYR A CA 1
ATOM 1037 C C . TYR A 1 130 ? -7.305 4.313 -4.498 1.00 97.62 130 TYR A C 1
ATOM 1039 O O . TYR A 1 130 ? -6.253 3.847 -4.938 1.00 97.62 130 TYR A O 1
ATOM 1047 N N . LEU A 1 131 ? -7.636 4.311 -3.211 1.00 97.88 131 LEU A N 1
ATOM 1048 C CA . LEU A 1 131 ? -6.962 3.528 -2.183 1.00 97.88 131 LEU A CA 1
ATOM 1049 C C . LEU A 1 131 ? -7.886 2.379 -1.770 1.00 97.88 131 LEU A C 1
ATOM 1051 O O . LEU A 1 131 ? -9.068 2.602 -1.508 1.00 97.88 131 LEU A O 1
ATOM 1055 N N . ASP A 1 132 ? -7.341 1.167 -1.719 1.00 97.81 132 ASP A N 1
ATOM 1056 C CA . ASP A 1 132 ? -7.987 0.008 -1.103 1.00 97.81 132 ASP A CA 1
ATOM 1057 C C . ASP A 1 132 ? -7.524 -0.093 0.353 1.00 97.81 132 ASP A C 1
ATOM 1059 O O . ASP A 1 132 ? -6.358 -0.399 0.622 1.00 97.81 132 ASP A O 1
ATOM 1063 N N . LEU A 1 133 ? -8.418 0.217 1.292 1.00 97.81 133 LEU A N 1
ATOM 1064 C CA . LEU A 1 133 ? -8.140 0.095 2.716 1.00 97.81 133 LEU A CA 1
ATOM 1065 C C . LEU A 1 133 ? -8.548 -1.297 3.190 1.00 97.81 133 LEU A C 1
ATOM 1067 O O . LEU A 1 133 ? -9.736 -1.616 3.254 1.00 97.81 133 LEU A O 1
ATOM 1071 N N . ILE A 1 134 ? -7.552 -2.106 3.548 1.00 98.12 134 ILE A N 1
ATOM 1072 C CA . ILE A 1 134 ? -7.758 -3.458 4.069 1.00 98.12 134 ILE A CA 1
ATOM 1073 C C . ILE A 1 134 ? -7.932 -3.375 5.587 1.00 98.12 134 ILE A C 1
ATOM 1075 O O . ILE A 1 134 ? -7.024 -2.952 6.302 1.00 98.12 134 ILE A O 1
ATOM 1079 N N . LEU A 1 135 ? -9.099 -3.788 6.073 1.00 97.81 135 LEU A N 1
ATOM 1080 C CA . LEU A 1 135 ? -9.531 -3.649 7.460 1.00 97.81 135 LEU A CA 1
ATOM 1081 C C . LEU A 1 135 ? -9.623 -5.022 8.132 1.00 97.81 135 LEU A C 1
ATOM 1083 O O . LEU A 1 135 ? -10.105 -5.984 7.530 1.00 97.81 135 LEU A O 1
ATOM 1087 N N . TYR A 1 136 ? -9.185 -5.088 9.388 1.00 97.06 136 TYR A N 1
ATOM 1088 C CA . TYR A 1 136 ? -9.234 -6.279 10.238 1.00 97.06 136 TYR A CA 1
ATOM 1089 C C . TYR A 1 136 ? -9.996 -5.958 11.533 1.00 97.06 136 TYR A C 1
ATOM 1091 O O . TYR A 1 136 ? -9.817 -4.873 12.085 1.00 97.06 136 TYR A O 1
ATOM 1099 N N . SER A 1 137 ? -10.844 -6.886 11.995 1.00 91.25 137 SER A N 1
ATOM 1100 C CA . SER A 1 137 ? -11.636 -6.789 13.241 1.00 91.25 137 SER A CA 1
ATOM 1101 C C . SER A 1 137 ? -11.040 -7.559 14.412 1.00 91.25 137 SER A C 1
ATOM 1103 O O . SER A 1 137 ? -10.585 -8.698 14.144 1.00 91.25 137 SER A O 1
#

Radius of gyration: 18.89 Å; chains: 1; bounding box: 38×43×67 Å

Sequence (137 aa):
MSSSSAKEEESKKALVVDPFAFRQFAENEASKSYGGTVFTNTIADFEEIVNAQYDESKLQDGYAPFCKHFFIKNDFTDAQVNILEITKENEGFLRCHYEARTEKELPVLTRYFPKDLVVSESNPLPVATYLDLILYS

Secondary structure (DSSP, 8-state):
-------------S----GGGGGGBTTSGGGGG--S--BSS-HHHHHHHHHHH--GGGPEE-SSTTEEEEEEE-SS--PBP------TTTGGG-EEEEE-SSTTSPPEEEEE--HHHH-BTTBPPPBPSEEEEEEE-

Foldseek 3Di:
DDDDDDDPPPPDQPDADDPLCCLQEPVDPNVVPDLAHHWPDDRVVVSVVCSVVDDPVQWDDDPDPFKIKDKDFPPPTQTFDSDDDDDPVCVVQKDWDFDDSDPPDGTDIDIGGDCVSQDDPVHHGHRDGIDIDIGGD

Organism: NCBI:txid374047

pLDDT: mean 91.08, std 13.81, range [38.62, 98.5]

InterPro domains:
  IPR021610 Protein of unknown function DUF3228 [PF11539] (15-137)
  IPR021610 Protein of unknown function DUF3228 [PTHR38666] (5-137)